Protein AF-A0A060YTN4-F1 (afdb_monomer_lite)

Radius of gyration: 12.41 Å; chains: 1; bounding box: 29×24×32 Å

Structure (mmCIF, N/CA/C/O backbone):
data_AF-A0A060YTN4-F1
#
_entry.id   AF-A0A060YTN4-F1
#
loop_
_atom_site.group_PDB
_atom_site.id
_atom_site.type_symbol
_atom_site.label_atom_id
_atom_site.label_alt_id
_atom_site.label_comp_id
_atom_site.label_asym_id
_atom_site.label_entity_id
_atom_site.label_seq_id
_atom_site.pdbx_PDB_ins_code
_atom_site.Cartn_x
_atom_site.Cartn_y
_atom_site.Cartn_z
_atom_site.occupancy
_atom_site.B_iso_or_equiv
_atom_site.auth_seq_id
_atom_site.auth_comp_id
_atom_site.auth_asym_id
_atom_site.auth_atom_id
_atom_site.pdbx_PDB_model_num
ATOM 1 N N . PHE A 1 1 ? 12.995 9.466 15.508 1.00 37.47 1 PHE A N 1
ATOM 2 C CA . PHE A 1 1 ? 12.566 10.640 14.718 1.00 37.47 1 PHE A CA 1
ATOM 3 C C . PHE A 1 1 ? 11.223 10.347 14.028 1.00 37.47 1 PHE A C 1
ATOM 5 O O . PHE A 1 1 ? 11.044 10.628 12.852 1.00 37.47 1 PHE A O 1
ATOM 12 N N . PHE A 1 2 ? 10.272 9.753 14.763 1.00 33.16 2 PHE A N 1
ATOM 13 C CA . PHE A 1 2 ? 8.894 9.572 14.309 1.00 33.16 2 PHE A CA 1
ATOM 14 C C . PHE A 1 2 ? 8.146 10.831 14.727 1.00 33.16 2 PHE A C 1
ATOM 16 O O . PHE A 1 2 ? 8.118 11.139 15.918 1.00 33.16 2 PHE A O 1
ATOM 23 N N . SER A 1 3 ? 7.645 11.607 13.768 1.00 36.34 3 SER A N 1
ATOM 24 C CA . SER A 1 3 ? 6.854 12.793 14.088 1.00 36.34 3 SER A CA 1
ATOM 25 C C . SER A 1 3 ? 5.634 12.344 14.894 1.00 36.34 3 SER A C 1
ATOM 27 O O . SER A 1 3 ? 4.874 11.481 14.458 1.00 36.34 3 SER A O 1
ATOM 29 N N . SER A 1 4 ? 5.524 12.861 16.113 1.00 40.94 4 SER A N 1
ATOM 30 C CA . SER A 1 4 ? 4.609 12.455 17.180 1.00 40.94 4 SER A CA 1
ATOM 31 C C . SER A 1 4 ? 3.179 12.960 16.966 1.00 40.94 4 SER A C 1
ATOM 33 O O . SER A 1 4 ? 2.549 13.465 17.893 1.00 40.94 4 SER A O 1
ATOM 35 N N . GLU A 1 5 ? 2.662 12.850 15.746 1.00 44.19 5 GLU A N 1
ATOM 36 C CA . GLU A 1 5 ? 1.261 13.123 15.444 1.00 44.19 5 GLU A CA 1
ATOM 37 C C . GLU A 1 5 ? 0.557 11.776 15.283 1.00 44.19 5 GLU A C 1
ATOM 39 O O . GLU A 1 5 ? 0.627 11.124 14.243 1.00 44.19 5 GLU A O 1
ATOM 44 N N . LEU A 1 6 ? -0.070 11.330 16.376 1.00 49.00 6 LEU A N 1
ATOM 45 C CA . LEU A 1 6 ? -0.989 10.196 16.371 1.00 49.00 6 LEU A CA 1
ATOM 46 C C . LEU A 1 6 ? -1.986 10.373 15.214 1.00 49.00 6 LEU A C 1
ATOM 48 O O . LEU A 1 6 ? -2.563 11.461 15.097 1.00 49.00 6 LEU A O 1
ATOM 52 N N . PRO A 1 7 ? -2.222 9.342 14.382 1.00 50.56 7 PRO A N 1
ATOM 53 C CA . PRO A 1 7 ? -3.241 9.416 13.351 1.00 50.56 7 PRO A CA 1
ATOM 54 C C . PRO A 1 7 ? -4.575 9.735 14.028 1.00 50.56 7 PRO A C 1
ATOM 56 O O . PRO A 1 7 ? -5.103 8.958 14.827 1.00 50.56 7 PRO A O 1
ATOM 59 N N . SER A 1 8 ? -5.112 10.922 13.737 1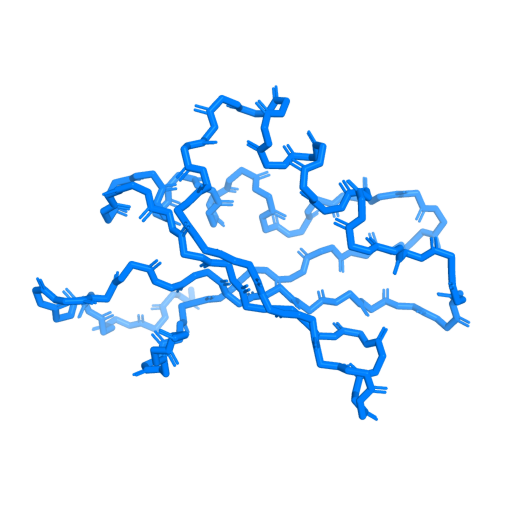.00 47.81 8 SER A N 1
ATOM 60 C CA . SER A 1 8 ? -6.497 11.262 14.043 1.00 47.81 8 SER A CA 1
ATOM 61 C C . SER A 1 8 ? -7.388 10.138 13.511 1.00 47.81 8 SER A C 1
ATOM 63 O O . SER A 1 8 ? -7.041 9.503 12.517 1.00 47.81 8 SER A O 1
ATOM 65 N N . LYS A 1 9 ? -8.513 9.869 14.187 1.00 50.81 9 LYS A N 1
ATOM 66 C CA . LYS A 1 9 ? -9.405 8.686 14.085 1.00 50.81 9 LYS A CA 1
ATOM 67 C C . LYS A 1 9 ? -9.914 8.296 12.671 1.00 50.81 9 LYS A C 1
ATOM 69 O O . LYS A 1 9 ? -10.741 7.403 12.553 1.00 50.81 9 LYS A O 1
ATOM 74 N N . HIS A 1 10 ? -9.429 8.952 11.621 1.00 49.66 10 HIS A N 1
ATOM 75 C CA . HIS A 1 10 ? -9.734 8.779 10.203 1.00 49.66 10 HIS A CA 1
ATOM 76 C C . HIS A 1 10 ? -8.499 8.549 9.300 1.00 49.66 10 HIS A C 1
ATOM 78 O O . HIS A 1 10 ? -8.647 8.470 8.081 1.00 49.66 10 HIS A O 1
ATOM 84 N N . CYS A 1 11 ? -7.280 8.479 9.844 1.00 50.91 11 CYS A N 1
ATOM 85 C CA . CYS A 1 11 ? -6.054 8.412 9.046 1.00 50.91 11 CYS A CA 1
ATOM 86 C C . CYS A 1 11 ? -5.644 6.961 8.753 1.00 50.91 11 CYS A C 1
ATOM 88 O O . CYS A 1 11 ? -4.828 6.383 9.465 1.00 50.91 11 CYS A O 1
ATOM 90 N N . SER A 1 12 ? -6.179 6.390 7.675 1.00 57.22 12 SER A N 1
ATOM 91 C CA . SER A 1 12 ? -5.756 5.085 7.137 1.00 57.22 12 SER A CA 1
ATOM 92 C C . SER A 1 12 ? -4.856 5.231 5.905 1.00 57.22 12 SER A C 1
ATOM 94 O O . SER A 1 12 ? -4.965 4.426 4.986 1.00 57.22 12 SER A O 1
ATOM 96 N N . PHE A 1 13 ? -4.010 6.266 5.830 1.00 62.91 13 PHE A N 1
ATOM 97 C CA . PHE A 1 13 ? -3.275 6.582 4.598 1.00 62.91 13 PHE A CA 1
ATOM 98 C C . PHE A 1 13 ? -1.781 6.348 4.729 1.00 62.91 13 PHE A C 1
ATOM 100 O O . PHE A 1 13 ? -1.094 7.031 5.488 1.00 62.91 13 PHE A O 1
ATOM 107 N N . VAL A 1 14 ? -1.299 5.427 3.909 1.00 63.06 14 VAL A N 1
ATOM 108 C CA . VAL A 1 14 ? 0.100 5.101 3.702 1.00 63.06 14 VAL A CA 1
ATOM 109 C C . VAL A 1 14 ? 0.544 5.764 2.398 1.00 63.06 14 VAL A C 1
ATOM 111 O O . VAL A 1 14 ? 0.029 5.482 1.320 1.00 63.06 14 VAL A O 1
ATOM 114 N N . PHE A 1 15 ? 1.474 6.701 2.496 1.00 66.19 15 PHE A N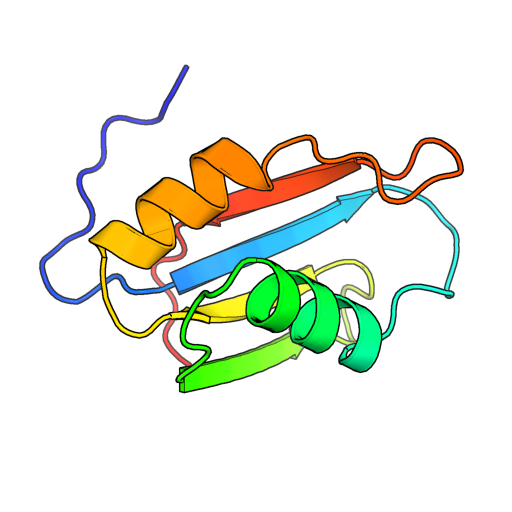 1
ATOM 115 C CA . PHE A 1 15 ? 2.094 7.391 1.376 1.00 66.19 15 PHE A CA 1
ATOM 116 C C . PHE A 1 15 ? 3.448 6.763 1.082 1.00 66.19 15 PHE A C 1
ATOM 118 O O . PHE A 1 15 ? 4.291 6.666 1.975 1.00 66.19 15 PHE A O 1
ATOM 125 N N . VAL A 1 16 ? 3.649 6.346 -0.162 1.00 67.50 16 VAL A N 1
ATOM 126 C CA . VAL A 1 16 ? 4.839 5.619 -0.595 1.00 67.50 16 VAL A CA 1
ATOM 127 C C . VAL A 1 16 ? 5.647 6.497 -1.541 1.00 67.50 16 VAL A C 1
ATOM 129 O O . VAL A 1 16 ? 5.150 6.911 -2.587 1.00 67.50 16 VAL A O 1
ATOM 132 N N . LEU A 1 17 ? 6.891 6.775 -1.157 1.00 62.28 17 LEU A N 1
ATOM 133 C CA . LEU A 1 17 ? 7.904 7.470 -1.943 1.00 62.28 17 LEU A CA 1
ATOM 134 C C . LEU A 1 17 ? 8.955 6.471 -2.412 1.00 62.28 17 LEU A C 1
ATOM 136 O O . LEU A 1 17 ? 9.622 5.845 -1.595 1.00 62.28 17 LEU A O 1
ATOM 140 N N . LEU A 1 18 ? 9.132 6.358 -3.718 1.00 62.00 18 LEU A N 1
ATOM 141 C CA . LEU A 1 18 ? 10.111 5.481 -4.345 1.00 62.00 18 LEU A CA 1
ATOM 142 C C . LEU A 1 18 ? 11.276 6.331 -4.840 1.00 62.00 18 LEU A C 1
ATOM 144 O O . LEU A 1 18 ? 11.149 7.070 -5.815 1.00 62.00 18 LEU A O 1
ATOM 148 N N . SER A 1 19 ? 12.409 6.278 -4.147 1.00 53.19 19 SER A N 1
ATOM 149 C CA . SER A 1 19 ? 13.610 6.965 -4.613 1.00 53.19 19 SER A CA 1
ATOM 150 C C . SER A 1 19 ? 14.439 6.006 -5.443 1.00 53.19 19 SER A C 1
ATOM 152 O O . SER A 1 19 ? 15.075 5.134 -4.871 1.00 53.19 19 SER A O 1
ATOM 154 N N . THR A 1 20 ? 14.414 6.182 -6.762 1.00 46.94 20 THR A N 1
ATOM 155 C CA . THR A 1 20 ? 15.551 6.066 -7.694 1.00 46.94 20 THR A CA 1
ATOM 156 C C . THR A 1 20 ? 15.002 6.235 -9.124 1.00 46.94 20 THR A C 1
ATOM 158 O O . THR A 1 20 ? 13.797 6.141 -9.356 1.00 46.94 20 THR A O 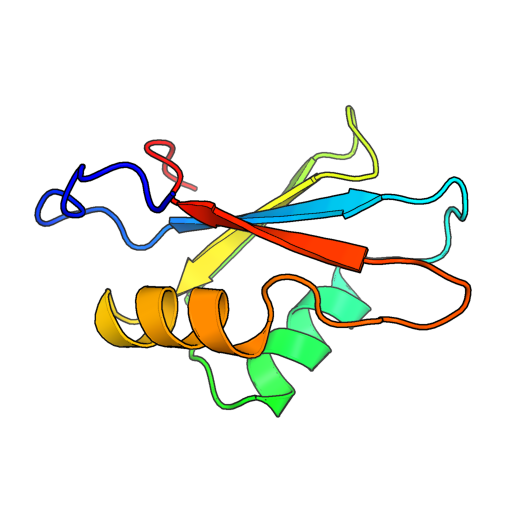1
ATOM 161 N N . ASP A 1 21 ? 15.846 6.640 -10.065 1.00 51.66 21 ASP A N 1
ATOM 162 C CA . ASP A 1 21 ? 15.494 7.120 -11.406 1.00 51.66 21 ASP A CA 1
ATOM 163 C C . ASP A 1 21 ? 15.082 6.027 -12.415 1.00 51.66 21 ASP A C 1
ATOM 165 O O . ASP A 1 21 ? 15.041 6.277 -13.622 1.00 51.66 21 ASP A O 1
ATOM 169 N N . SER A 1 22 ? 14.700 4.839 -11.937 1.00 47.06 22 SER A N 1
ATOM 170 C CA . SER A 1 22 ? 14.173 3.758 -12.771 1.00 47.06 22 SER A CA 1
ATOM 171 C C . SER A 1 22 ? 12.652 3.888 -12.961 1.00 47.06 22 SER A C 1
ATOM 173 O O . SER A 1 22 ? 11.900 3.916 -11.986 1.00 47.06 22 SER A O 1
ATOM 175 N N . PRO A 1 23 ? 12.139 3.909 -14.205 1.00 56.06 23 PRO A N 1
ATOM 176 C CA . PRO A 1 23 ? 10.703 3.983 -14.503 1.00 56.06 23 PRO A CA 1
ATOM 177 C C . PRO A 1 23 ? 9.938 2.673 -14.224 1.00 56.06 23 PRO A C 1
ATOM 179 O O . PRO A 1 23 ? 8.786 2.542 -14.629 1.00 56.06 23 PRO A O 1
ATOM 182 N N . SER A 1 24 ? 10.579 1.693 -13.586 1.00 57.78 24 SER A N 1
ATOM 183 C CA . SER A 1 24 ? 10.133 0.299 -13.543 1.00 57.78 24 SER A CA 1
ATOM 184 C C . SER A 1 24 ? 9.075 0.011 -12.479 1.00 57.78 24 SER A C 1
ATOM 186 O O . SER A 1 24 ? 8.411 -1.018 -12.561 1.00 57.78 24 SER A O 1
ATOM 188 N N . ILE A 1 25 ? 8.916 0.880 -11.474 1.00 68.31 25 ILE A N 1
ATOM 189 C CA . ILE A 1 25 ? 7.984 0.620 -10.371 1.00 68.31 25 ILE A CA 1
ATOM 190 C C . ILE A 1 25 ? 6.580 1.075 -10.767 1.00 68.31 25 ILE A C 1
ATOM 192 O O . ILE A 1 25 ? 6.260 2.264 -10.750 1.00 68.31 25 ILE A O 1
ATOM 196 N N . THR A 1 26 ? 5.757 0.103 -11.150 1.00 72.31 26 THR A N 1
ATOM 197 C CA . THR A 1 26 ? 4.355 0.284 -11.532 1.00 72.31 26 THR A CA 1
ATOM 198 C C . THR A 1 26 ? 3.420 0.109 -10.336 1.00 72.31 26 THR A C 1
ATOM 200 O O . THR A 1 26 ? 3.821 -0.335 -9.255 1.00 72.31 26 THR A O 1
ATOM 203 N N . ASP A 1 27 ? 2.147 0.470 -10.509 1.00 75.81 27 ASP A N 1
ATOM 204 C CA . ASP A 1 27 ? 1.141 0.291 -9.464 1.00 75.81 27 ASP A CA 1
ATOM 205 C C . ASP A 1 27 ? 0.909 -1.178 -9.097 1.00 75.81 27 ASP A C 1
ATOM 207 O O . ASP A 1 27 ? 0.622 -1.466 -7.935 1.00 75.81 27 ASP A O 1
ATOM 211 N N . ASP A 1 28 ? 1.076 -2.093 -10.051 1.00 78.88 28 ASP A N 1
ATOM 212 C CA . ASP A 1 28 ? 0.938 -3.531 -9.820 1.00 78.88 28 ASP A CA 1
ATOM 213 C C . ASP A 1 28 ? 1.966 -4.047 -8.807 1.00 78.88 28 ASP A C 1
ATOM 215 O O . ASP A 1 28 ? 1.589 -4.731 -7.860 1.00 78.88 28 ASP A O 1
ATOM 219 N N . ILE A 1 29 ? 3.233 -3.625 -8.914 1.00 79.50 29 ILE A N 1
ATOM 220 C CA . ILE A 1 29 ? 4.300 -4.031 -7.980 1.00 79.50 29 ILE A CA 1
ATOM 221 C C . ILE A 1 29 ? 3.978 -3.570 -6.557 1.00 79.50 29 ILE A C 1
ATOM 223 O O . ILE A 1 29 ? 4.141 -4.321 -5.598 1.00 79.50 29 ILE A O 1
ATOM 227 N N . LEU A 1 30 ? 3.489 -2.336 -6.404 1.00 79.50 30 LEU A N 1
ATOM 228 C CA . LEU A 1 30 ? 3.087 -1.827 -5.095 1.00 79.50 30 LEU A CA 1
ATOM 229 C C . LEU A 1 30 ? 1.879 -2.592 -4.548 1.00 79.50 30 LEU A C 1
ATOM 231 O O . LEU A 1 30 ? 1.874 -2.962 -3.379 1.00 79.50 30 LEU A O 1
ATOM 235 N N . LYS A 1 31 ? 0.861 -2.868 -5.365 1.00 79.81 31 LYS A N 1
ATOM 236 C CA . LYS A 1 31 ? -0.289 -3.668 -4.921 1.00 79.81 31 LYS A CA 1
ATOM 237 C C . LYS A 1 31 ? 0.132 -5.070 -4.491 1.00 79.81 31 LYS A C 1
ATOM 239 O O . LYS A 1 31 ? -0.304 -5.514 -3.434 1.00 79.81 31 LYS A O 1
ATOM 244 N N . GLU A 1 32 ? 0.990 -5.736 -5.261 1.00 82.69 32 GLU A N 1
ATOM 245 C CA . GLU A 1 32 ? 1.518 -7.062 -4.932 1.00 82.69 32 GLU A CA 1
ATOM 246 C C . GLU A 1 32 ? 2.369 -7.047 -3.662 1.00 82.69 32 GLU A C 1
ATOM 248 O O . GLU A 1 32 ? 2.225 -7.941 -2.836 1.00 82.69 32 GLU A O 1
ATOM 253 N N . LEU A 1 33 ? 3.191 -6.016 -3.445 1.00 83.44 33 LEU A N 1
ATOM 254 C CA . LEU A 1 33 ? 3.996 -5.878 -2.229 1.00 83.44 33 LEU A CA 1
ATOM 255 C C . LEU A 1 33 ? 3.116 -5.762 -0.977 1.00 83.44 33 LEU A C 1
ATOM 257 O O . LEU A 1 33 ? 3.344 -6.453 0.017 1.00 83.44 33 LEU A O 1
ATOM 261 N N . PHE A 1 34 ? 2.090 -4.907 -1.025 1.00 81.25 34 PHE A N 1
ATOM 262 C CA . PHE A 1 34 ? 1.169 -4.707 0.097 1.00 81.25 34 PHE A CA 1
ATOM 263 C C . PHE A 1 34 ? 0.234 -5.910 0.301 1.00 81.25 34 PHE A C 1
ATOM 265 O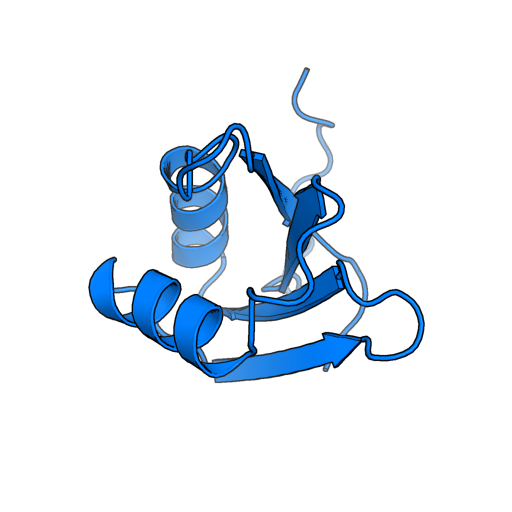 O . PHE A 1 34 ? -0.044 -6.287 1.437 1.00 81.25 34 PHE A O 1
ATOM 272 N N . ALA A 1 35 ? -0.208 -6.565 -0.775 1.00 80.75 35 ALA A N 1
ATOM 273 C CA . ALA A 1 35 ? -0.997 -7.792 -0.683 1.00 80.75 35 ALA A CA 1
ATOM 274 C C . ALA A 1 35 ? -0.163 -8.984 -0.177 1.00 80.75 35 ALA A C 1
ATOM 276 O O . ALA A 1 35 ? -0.633 -9.760 0.652 1.00 80.75 35 ALA A O 1
ATOM 277 N N . GLY A 1 36 ? 1.087 -9.114 -0.632 1.00 81.88 36 GLY A N 1
ATOM 278 C CA . GLY A 1 36 ? 2.015 -10.185 -0.257 1.00 81.88 36 GLY A CA 1
ATOM 279 C C . GLY A 1 36 ? 2.507 -10.097 1.187 1.00 81.88 36 GLY A C 1
ATOM 280 O O . GLY A 1 36 ? 2.860 -11.111 1.780 1.00 81.88 36 GLY A O 1
ATOM 281 N N . THR A 1 37 ? 2.464 -8.905 1.783 1.00 81.88 37 THR A N 1
ATOM 282 C CA . THR A 1 37 ? 2.714 -8.691 3.217 1.00 81.88 37 THR A CA 1
ATOM 283 C C . THR A 1 37 ? 1.485 -8.956 4.092 1.00 81.88 37 THR A C 1
ATOM 285 O O . THR A 1 37 ? 1.596 -8.965 5.315 1.00 81.88 37 THR A O 1
ATOM 288 N N . GLY A 1 38 ? 0.325 -9.237 3.488 1.00 84.12 38 GLY A N 1
ATOM 289 C CA . GLY A 1 38 ? -0.911 -9.555 4.203 1.00 84.12 38 GLY A CA 1
ATOM 290 C C . GLY A 1 38 ? -1.732 -8.334 4.620 1.00 84.12 38 GLY A C 1
ATOM 291 O O . GLY A 1 38 ? -2.646 -8.480 5.430 1.00 84.12 38 GLY A O 1
ATOM 292 N N . TYR A 1 39 ? -1.441 -7.146 4.079 1.00 85.56 39 TYR A N 1
ATOM 293 C CA . TYR A 1 39 ? -2.208 -5.935 4.367 1.00 85.56 39 TYR A CA 1
ATOM 294 C C . TYR A 1 39 ? -3.449 -5.813 3.482 1.00 85.56 39 TYR A C 1
ATOM 296 O O . TYR A 1 39 ? -3.407 -6.016 2.265 1.00 85.56 39 TYR A O 1
ATOM 304 N N . THR A 1 40 ? -4.564 -5.389 4.078 1.00 85.00 40 THR A N 1
ATOM 305 C CA . THR A 1 40 ? -5.809 -5.164 3.338 1.00 85.00 40 THR A CA 1
ATOM 306 C C . THR A 1 40 ? -5.787 -3.810 2.630 1.00 85.00 40 THR A C 1
ATOM 308 O O . THR A 1 40 ? -6.052 -2.776 3.241 1.00 85.00 40 THR A O 1
ATOM 311 N N . VAL A 1 41 ? -5.526 -3.788 1.321 1.00 84.56 41 VAL A N 1
ATOM 312 C CA . VAL A 1 41 ? -5.587 -2.552 0.520 1.00 84.56 41 VAL A CA 1
ATOM 313 C C . VAL A 1 41 ? -7.042 -2.216 0.165 1.00 84.56 41 VAL A C 1
ATOM 315 O O . VAL A 1 41 ? -7.667 -2.892 -0.646 1.00 84.56 41 VAL A O 1
ATOM 318 N N . LYS A 1 42 ? -7.587 -1.146 0.756 1.00 84.25 42 LYS A N 1
ATOM 319 C CA . LYS A 1 42 ? -8.937 -0.622 0.475 1.00 84.25 42 LYS A CA 1
ATOM 320 C C . LYS A 1 42 ? -8.985 0.295 -0.739 1.00 84.25 42 LYS A C 1
ATOM 322 O O . LYS A 1 42 ? -9.947 0.257 -1.500 1.00 84.25 42 LYS A O 1
ATOM 327 N N . ALA A 1 43 ? -7.973 1.137 -0.902 1.00 82.62 43 ALA A N 1
ATOM 3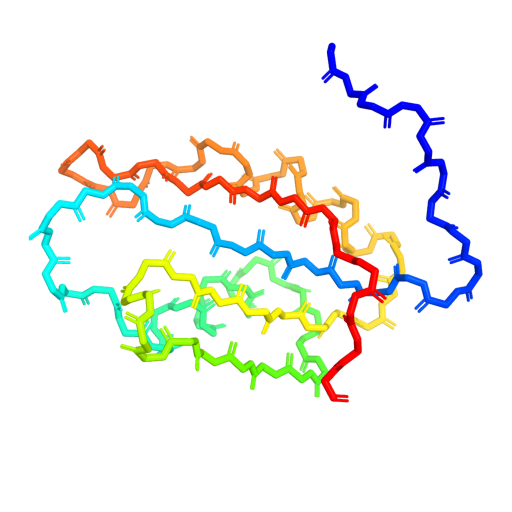28 C CA . ALA A 1 43 ? -7.881 2.056 -2.026 1.00 82.62 43 ALA A CA 1
ATOM 329 C C . ALA A 1 43 ? -6.420 2.289 -2.397 1.00 82.62 43 ALA A C 1
ATOM 331 O O . ALA A 1 43 ? -5.528 2.219 -1.553 1.00 82.62 43 ALA A O 1
ATOM 332 N N . PHE A 1 44 ? -6.176 2.580 -3.667 1.00 83.62 44 PHE A N 1
ATOM 333 C CA . PHE A 1 44 ? -4.840 2.814 -4.191 1.00 83.62 44 PHE A CA 1
ATOM 334 C C . PHE A 1 44 ? -4.897 3.910 -5.255 1.00 83.62 44 PHE A C 1
ATOM 336 O O . PHE A 1 44 ? -5.744 3.870 -6.148 1.00 83.62 44 PHE A O 1
ATOM 343 N N . LYS A 1 45 ? -3.993 4.887 -5.176 1.00 81.56 45 LYS A N 1
ATOM 344 C CA . LYS A 1 45 ? -3.900 6.006 -6.115 1.00 81.56 45 LYS A CA 1
ATOM 345 C C . LYS A 1 45 ? -2.444 6.326 -6.415 1.00 81.56 45 LYS A C 1
ATOM 347 O O . LYS A 1 45 ? -1.707 6.775 -5.543 1.00 81.56 45 LYS A O 1
ATOM 352 N N . PHE A 1 46 ? -2.048 6.151 -7.669 1.00 79.44 46 PHE A N 1
ATOM 353 C CA . PHE A 1 46 ? -0.709 6.498 -8.138 1.00 79.44 46 PHE A CA 1
ATOM 354 C C . PHE A 1 46 ? -0.661 7.943 -8.646 1.00 79.44 46 PHE A C 1
ATOM 356 O O . PHE A 1 46 ? -1.526 8.361 -9.422 1.00 79.44 46 PHE A O 1
ATOM 363 N N . PHE A 1 47 ? 0.352 8.715 -8.251 1.00 75.00 47 PHE A N 1
ATOM 364 C CA . PHE A 1 47 ? 0.559 10.067 -8.764 1.00 75.00 47 PHE A CA 1
ATOM 365 C C . PHE A 1 47 ? 1.492 10.021 -9.975 1.00 75.00 47 PHE A C 1
ATOM 367 O O . PHE A 1 47 ? 2.709 10.046 -9.855 1.00 75.00 47 PHE A O 1
ATOM 374 N N . GLN A 1 48 ? 0.920 10.009 -11.181 1.00 64.62 48 GLN A N 1
ATOM 375 C CA . GLN A 1 48 ? 1.709 10.001 -12.425 1.00 64.62 48 GLN A CA 1
ATOM 376 C C . GLN A 1 48 ? 2.527 11.288 -12.642 1.00 64.62 48 GLN A C 1
ATOM 378 O O . GLN A 1 48 ? 3.512 11.274 -13.380 1.00 64.62 48 GLN A O 1
ATOM 383 N N . LYS A 1 49 ? 2.120 12.400 -12.009 1.00 65.94 49 LYS A N 1
ATOM 384 C CA . LYS A 1 49 ? 2.811 13.699 -12.081 1.00 65.94 49 LYS A CA 1
ATOM 385 C C . LYS A 1 49 ? 4.181 13.647 -11.403 1.00 65.94 49 LYS A C 1
ATOM 387 O O . LYS A 1 49 ? 5.159 14.135 -11.955 1.00 65.94 49 LYS A O 1
ATOM 392 N N . ASP A 1 50 ? 4.233 12.984 -10.256 1.00 62.47 50 ASP A N 1
ATOM 393 C CA . ASP A 1 50 ? 5.427 12.741 -9.467 1.00 62.47 50 ASP A CA 1
ATOM 394 C C . ASP A 1 50 ? 5.643 11.231 -9.479 1.00 62.47 50 ASP A C 1
ATOM 396 O O . ASP A 1 50 ? 5.340 10.599 -8.475 1.00 62.47 50 ASP A O 1
ATOM 400 N N . ARG A 1 51 ? 6.093 10.657 -10.618 1.00 63.31 51 ARG A N 1
ATOM 401 C CA . ARG A 1 51 ? 6.225 9.205 -10.964 1.00 63.31 51 ARG A CA 1
ATOM 402 C C . ARG A 1 51 ? 6.881 8.274 -9.913 1.00 63.31 51 ARG A C 1
ATOM 404 O O . ARG A 1 51 ? 7.179 7.123 -10.193 1.00 63.31 51 ARG A O 1
ATOM 411 N N . LYS A 1 52 ? 7.142 8.791 -8.723 1.00 70.00 52 LYS A N 1
ATOM 412 C CA . LYS A 1 52 ? 7.766 8.221 -7.541 1.00 70.00 52 LYS A CA 1
ATOM 413 C C . LYS A 1 52 ? 6.803 8.176 -6.334 1.00 70.00 52 LYS A C 1
ATOM 415 O O . LYS A 1 52 ? 7.241 7.809 -5.251 1.00 70.00 52 LYS A O 1
ATOM 420 N N . MET A 1 53 ? 5.534 8.583 -6.474 1.00 78.38 53 MET A N 1
ATOM 421 C CA . MET A 1 53 ? 4.579 8.738 -5.366 1.00 78.38 53 MET A CA 1
ATOM 422 C C . MET A 1 53 ? 3.287 7.934 -5.560 1.00 78.38 53 MET A C 1
ATOM 424 O O . MET A 1 53 ? 2.619 8.031 -6.591 1.00 78.38 53 MET A O 1
ATOM 428 N N . ALA A 1 54 ? 2.866 7.230 -4.510 1.00 81.12 54 ALA A N 1
ATOM 429 C CA . ALA A 1 54 ? 1.567 6.568 -4.438 1.00 81.12 54 ALA A CA 1
ATOM 430 C C . ALA A 1 54 ? 0.899 6.786 -3.075 1.00 81.12 54 ALA A C 1
ATOM 432 O O . ALA A 1 54 ? 1.562 6.950 -2.051 1.00 81.12 54 ALA A O 1
ATOM 433 N N . LEU A 1 55 ? -0.429 6.773 -3.070 1.00 83.06 55 LEU A N 1
ATOM 434 C CA . LEU A 1 55 ? -1.261 6.793 -1.878 1.00 83.06 55 LEU A CA 1
ATOM 435 C C . LEU A 1 55 ? -1.988 5.456 -1.779 1.00 83.06 55 LEU A C 1
ATOM 437 O O . LEU A 1 55 ? -2.598 5.000 -2.745 1.00 83.06 55 LEU A O 1
ATOM 441 N N . ILE A 1 56 ? -1.918 4.838 -0.609 1.00 82.38 56 ILE A N 1
ATOM 442 C CA . ILE A 1 56 ? -2.505 3.535 -0.327 1.00 82.38 56 ILE A CA 1
ATOM 443 C C . ILE A 1 56 ? -3.340 3.674 0.933 1.00 82.38 56 ILE A C 1
ATOM 445 O O . ILE A 1 56 ? -2.883 4.200 1.947 1.00 82.38 56 ILE A O 1
ATOM 449 N N . GLN A 1 57 ? -4.584 3.226 0.859 1.00 83.19 57 GLN A N 1
ATOM 450 C CA . GLN A 1 57 ? -5.480 3.168 1.994 1.00 83.19 57 GLN A CA 1
ATOM 451 C C . GLN A 1 57 ? -5.564 1.732 2.482 1.00 83.19 57 GLN A C 1
ATOM 453 O O . GLN A 1 57 ? -5.955 0.852 1.716 1.00 83.19 57 GLN A O 1
ATOM 458 N N . LEU A 1 58 ? -5.221 1.509 3.748 1.00 84.12 58 LEU A N 1
ATOM 459 C CA . LEU A 1 58 ? -5.320 0.190 4.368 1.00 84.12 58 LEU A CA 1
ATOM 460 C C . LEU A 1 58 ? -6.630 0.008 5.140 1.00 84.12 58 LEU A C 1
ATOM 462 O O . LEU A 1 58 ? -7.410 0.949 5.327 1.00 84.12 58 LEU A O 1
ATOM 466 N N . GLY A 1 59 ? -6.901 -1.233 5.534 1.00 78.81 59 GLY A N 1
ATOM 467 C CA . GLY A 1 59 ? -8.118 -1.657 6.208 1.00 78.81 59 GLY A CA 1
ATOM 468 C C . GLY A 1 59 ? -8.280 -1.030 7.585 1.00 78.81 59 GLY A C 1
ATOM 469 O O . GLY A 1 59 ? -9.396 -0.604 7.915 1.00 78.81 59 GLY A O 1
ATOM 470 N N . SER A 1 60 ? -7.180 -0.914 8.329 1.00 81.31 60 SER A N 1
ATOM 471 C CA . SER A 1 60 ? -7.124 -0.297 9.653 1.00 81.31 60 SER A CA 1
ATOM 472 C C . SER A 1 60 ? -5.878 0.573 9.871 1.00 81.31 60 SER A C 1
ATOM 474 O O . SER A 1 60 ? -4.964 0.634 9.046 1.00 81.31 60 SER A O 1
ATOM 476 N N . VAL A 1 61 ? -5.859 1.298 10.993 1.00 80.12 61 VAL A N 1
ATOM 477 C CA . VAL A 1 61 ? -4.701 2.109 11.404 1.00 80.12 61 VAL A CA 1
ATOM 478 C C . VAL A 1 61 ? -3.543 1.208 11.835 1.00 80.12 61 VAL A C 1
ATOM 480 O O . VAL A 1 61 ? -2.390 1.520 11.563 1.00 80.12 61 VAL A O 1
ATOM 483 N N . GLU A 1 62 ? -3.840 0.076 12.469 1.00 84.31 62 GLU A N 1
ATOM 484 C CA . GLU A 1 62 ? -2.856 -0.910 12.916 1.00 84.31 62 GLU A CA 1
ATOM 485 C C . GLU A 1 62 ? -2.092 -1.500 11.729 1.00 84.31 62 GLU A C 1
ATOM 487 O O . GLU A 1 62 ? -0.864 -1.541 11.764 1.00 84.31 62 GLU A O 1
ATOM 492 N N . GLU A 1 63 ? -2.800 -1.866 10.653 1.00 83.75 63 GLU A N 1
ATOM 493 C CA . GLU A 1 63 ? -2.177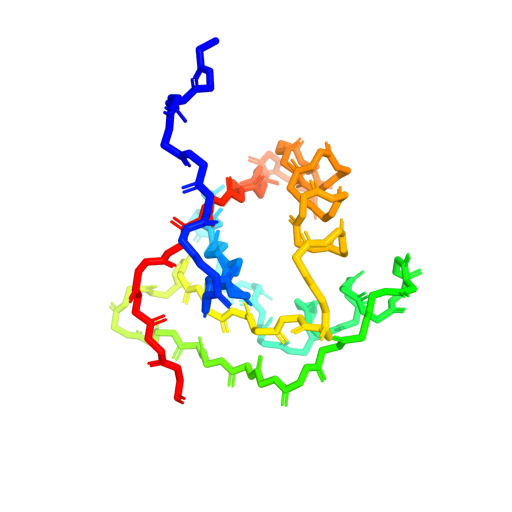 -2.290 9.393 1.00 83.75 63 GLU A CA 1
ATOM 494 C C . GLU A 1 63 ? -1.294 -1.180 8.810 1.00 83.75 63 GLU A C 1
ATOM 496 O O . GLU A 1 63 ? -0.192 -1.447 8.349 1.00 83.75 63 GLU A O 1
ATOM 501 N N . ALA A 1 64 ? -1.734 0.081 8.870 1.00 80.38 64 ALA A N 1
ATOM 502 C CA . ALA A 1 64 ? -0.961 1.218 8.366 1.00 80.38 64 ALA A CA 1
ATOM 503 C C . ALA A 1 64 ? 0.307 1.501 9.180 1.00 80.38 64 ALA A C 1
ATOM 505 O O . ALA A 1 64 ? 1.329 1.862 8.600 1.00 80.38 64 ALA A O 1
ATOM 506 N N . ILE A 1 65 ? 0.267 1.304 10.499 1.00 83.44 65 ILE A N 1
ATOM 507 C CA . ILE A 1 65 ? 1.449 1.389 11.364 1.00 83.44 65 ILE A CA 1
ATOM 508 C C . ILE A 1 65 ? 2.411 0.242 11.061 1.00 83.44 65 ILE A C 1
ATOM 510 O O . ILE A 1 65 ? 3.595 0.502 10.873 1.00 83.44 65 ILE A O 1
ATOM 514 N N . GLN A 1 66 ? 1.917 -0.996 10.981 1.00 85.12 66 GLN A N 1
ATOM 515 C CA . GLN A 1 66 ? 2.747 -2.165 10.671 1.00 85.12 66 GLN A CA 1
ATOM 516 C C . GLN A 1 66 ? 3.387 -2.048 9.288 1.00 85.12 66 GLN A C 1
ATOM 518 O O . GLN A 1 66 ? 4.603 -2.152 9.173 1.00 85.12 66 GLN A O 1
ATOM 523 N N . ALA A 1 67 ? 2.616 -1.672 8.265 1.00 82.88 67 ALA A N 1
ATOM 524 C CA . ALA A 1 67 ? 3.136 -1.458 6.919 1.00 82.88 67 ALA A CA 1
ATOM 525 C C . ALA A 1 67 ? 4.241 -0.398 6.898 1.00 82.88 67 ALA A C 1
ATOM 527 O O . ALA A 1 67 ? 5.226 -0.527 6.181 1.00 82.88 67 ALA A O 1
ATOM 528 N N . LEU A 1 68 ? 4.112 0.651 7.706 1.00 82.75 68 LEU A N 1
ATOM 529 C CA . LEU A 1 68 ? 5.142 1.668 7.832 1.00 82.75 68 LEU A CA 1
ATOM 530 C C . LEU A 1 68 ? 6.355 1.211 8.665 1.00 82.75 68 LEU A C 1
ATOM 532 O O . LEU A 1 68 ? 7.422 1.782 8.498 1.00 82.75 68 LEU A O 1
ATOM 536 N N . ILE A 1 69 ? 6.256 0.199 9.519 1.00 84.69 69 ILE A N 1
ATOM 537 C CA . ILE A 1 69 ? 7.427 -0.383 10.195 1.00 84.69 69 ILE A CA 1
ATOM 538 C C . ILE A 1 69 ? 8.144 -1.360 9.255 1.00 84.69 69 ILE A C 1
ATOM 540 O O . ILE A 1 69 ? 9.362 -1.286 9.117 1.00 84.69 69 ILE A O 1
ATOM 544 N N . ASP A 1 70 ? 7.387 -2.215 8.571 1.00 84.12 70 ASP A N 1
ATOM 545 C CA . ASP A 1 70 ? 7.917 -3.317 7.765 1.00 84.12 70 ASP A CA 1
ATOM 546 C C . ASP A 1 70 ? 8.425 -2.873 6.392 1.00 84.12 70 ASP A C 1
ATOM 548 O O . ASP A 1 70 ? 9.430 -3.383 5.893 1.00 84.12 70 ASP A O 1
ATOM 552 N N . LEU A 1 71 ? 7.721 -1.932 5.756 1.00 81.88 71 LEU A N 1
ATOM 553 C CA . LEU A 1 71 ? 8.018 -1.502 4.390 1.00 81.88 71 LEU A CA 1
ATOM 554 C C . LEU A 1 71 ? 8.854 -0.217 4.350 1.00 81.88 71 LEU A C 1
ATOM 556 O O . LEU A 1 71 ? 9.388 0.140 3.299 1.00 81.88 71 LEU A O 1
ATOM 560 N N . HIS A 1 72 ? 8.988 0.507 5.466 1.00 81.31 72 HIS A N 1
ATOM 561 C CA . HIS A 1 72 ? 9.835 1.696 5.486 1.00 81.31 72 HIS A CA 1
ATOM 562 C C . HIS A 1 72 ? 11.306 1.305 5.383 1.00 81.31 72 HIS A C 1
ATOM 564 O O . HIS A 1 72 ? 11.818 0.521 6.174 1.00 81.31 72 HIS A O 1
ATOM 570 N N . ASN A 1 73 ? 11.987 1.900 4.406 1.00 75.81 73 ASN A N 1
ATOM 571 C CA . ASN A 1 73 ? 13.343 1.559 3.999 1.00 75.81 73 ASN A CA 1
ATOM 572 C C . ASN A 1 73 ? 13.485 0.131 3.441 1.00 75.81 73 ASN A C 1
ATOM 574 O O . ASN A 1 73 ? 14.592 -0.405 3.403 1.00 75.81 73 ASN A O 1
ATOM 578 N N . HIS A 1 74 ? 12.383 -0.478 2.988 1.00 77.56 74 HIS A N 1
ATOM 579 C CA . HIS A 1 74 ? 12.441 -1.743 2.268 1.00 77.56 74 HIS A CA 1
ATOM 580 C C . HIS A 1 74 ? 13.177 -1.541 0.941 1.00 77.56 74 HIS A C 1
ATOM 582 O O . HIS A 1 74 ? 12.887 -0.595 0.200 1.00 77.56 74 HIS A O 1
ATOM 588 N N . ASP A 1 75 ? 14.153 -2.404 0.678 1.00 73.69 75 ASP A N 1
ATOM 589 C CA . ASP A 1 75 ? 14.930 -2.390 -0.555 1.00 73.69 75 ASP A CA 1
ATOM 590 C C . ASP A 1 75 ? 14.165 -3.163 -1.630 1.00 73.69 75 ASP A C 1
ATOM 592 O O . ASP A 1 75 ? 13.923 -4.361 -1.495 1.00 73.69 75 ASP A O 1
ATOM 596 N N . LEU A 1 76 ? 13.760 -2.463 -2.687 1.00 70.56 76 LEU A N 1
ATOM 597 C CA . LEU A 1 76 ? 13.100 -3.063 -3.848 1.00 70.56 76 LEU A CA 1
ATOM 598 C C . LEU A 1 76 ? 14.103 -3.520 -4.921 1.00 70.56 76 LEU A C 1
ATOM 600 O O . LEU A 1 76 ? 13.699 -3.897 -6.020 1.00 70.56 76 LEU A O 1
ATOM 604 N N . GLY A 1 77 ? 15.400 -3.504 -4.603 1.00 65.44 77 GLY A N 1
ATOM 605 C CA . GLY A 1 77 ? 16.503 -3.793 -5.510 1.00 65.44 77 GLY A CA 1
ATOM 606 C C . GLY A 1 77 ? 17.115 -2.521 -6.096 1.00 65.44 77 GLY A C 1
ATOM 607 O O . GLY A 1 77 ? 16.509 -1.453 -6.101 1.00 65.44 77 GLY A O 1
ATOM 608 N N . GLU A 1 78 ? 18.346 -2.620 -6.606 1.00 65.06 78 GLU A N 1
ATOM 609 C CA . GLU A 1 78 ? 19.048 -1.529 -7.310 1.00 65.06 78 GLU A CA 1
ATOM 610 C C . GLU A 1 78 ? 19.158 -0.196 -6.519 1.00 65.06 78 GLU A C 1
ATOM 612 O O . GLU A 1 78 ? 19.144 0.879 -7.112 1.00 65.06 78 GLU A O 1
ATOM 617 N N . ASN A 1 79 ? 19.291 -0.246 -5.183 1.00 62.25 79 ASN A N 1
ATOM 618 C CA . ASN A 1 79 ? 19.295 0.918 -4.270 1.00 62.25 79 ASN A CA 1
ATOM 619 C C . ASN A 1 79 ? 17.977 1.720 -4.241 1.00 62.25 79 ASN A C 1
ATOM 621 O O . ASN A 1 79 ? 17.968 2.901 -3.878 1.00 62.25 79 ASN A O 1
ATOM 625 N N . HIS A 1 80 ? 16.855 1.098 -4.611 1.00 71.81 80 HIS A N 1
ATOM 626 C CA . HIS A 1 80 ? 15.538 1.713 -4.497 1.00 71.81 80 HIS A CA 1
ATOM 627 C C . HIS A 1 80 ? 14.992 1.499 -3.090 1.00 71.81 80 HIS A C 1
ATOM 629 O O . HIS A 1 80 ? 14.495 0.423 -2.755 1.00 71.81 80 HIS A O 1
ATOM 635 N N . HIS A 1 81 ? 15.031 2.546 -2.270 1.00 72.38 81 HIS A N 1
ATOM 636 C CA . HIS A 1 81 ? 14.430 2.495 -0.943 1.00 72.38 81 HIS A CA 1
ATOM 637 C C . HIS A 1 81 ? 12.996 3.000 -0.979 1.00 72.38 81 HIS A C 1
ATOM 639 O O . HIS A 1 81 ? 12.704 4.110 -1.446 1.00 72.38 81 HIS A O 1
ATOM 645 N N . LEU A 1 82 ? 12.103 2.180 -0.439 1.00 78.31 82 LEU A N 1
ATOM 646 C CA . LEU A 1 82 ? 10.712 2.533 -0.266 1.00 78.31 82 LEU A CA 1
ATOM 647 C C . LEU A 1 82 ? 10.558 3.367 1.009 1.00 78.31 82 LEU A C 1
ATOM 649 O O . LEU A 1 82 ? 10.850 2.930 2.118 1.00 78.31 82 LEU A O 1
ATOM 653 N N . ARG A 1 83 ? 10.098 4.607 0.870 1.00 80.81 83 ARG A N 1
ATOM 654 C CA . ARG A 1 83 ? 9.857 5.506 1.996 1.00 80.81 83 ARG A CA 1
ATOM 655 C C . ARG A 1 83 ? 8.364 5.587 2.263 1.00 80.81 83 ARG A C 1
ATOM 657 O O . ARG A 1 83 ? 7.620 6.230 1.527 1.00 80.81 83 ARG A O 1
ATOM 664 N N . VAL A 1 84 ? 7.950 4.971 3.362 1.00 80.25 84 VAL A N 1
ATOM 665 C CA . VAL A 1 84 ? 6.565 5.011 3.833 1.00 80.25 84 VAL A CA 1
ATOM 666 C C . VAL A 1 84 ? 6.347 6.174 4.793 1.00 80.25 84 VAL A C 1
ATOM 668 O O . VAL A 1 84 ? 7.204 6.462 5.631 1.00 80.25 84 VAL A O 1
ATOM 671 N N . SER A 1 85 ? 5.220 6.873 4.690 1.00 81.56 85 SER A N 1
ATOM 672 C CA . SER A 1 85 ? 4.808 7.935 5.617 1.00 81.56 85 SER A CA 1
ATOM 673 C C . SER A 1 85 ? 3.287 7.999 5.739 1.00 81.56 85 SER A C 1
ATOM 675 O O . SER A 1 85 ? 2.580 7.572 4.834 1.00 81.56 85 SER A O 1
ATOM 677 N N . PHE A 1 86 ? 2.761 8.559 6.827 1.00 81.00 86 PHE A N 1
ATOM 678 C CA . PHE A 1 86 ? 1.324 8.821 6.924 1.00 81.00 86 PHE A CA 1
ATOM 679 C C . PHE A 1 86 ? 0.923 10.052 6.107 1.00 81.00 86 PHE A C 1
ATOM 681 O O . PHE A 1 86 ? 1.665 11.034 6.046 1.00 81.00 86 PHE A O 1
ATOM 688 N N . SER A 1 87 ? -0.271 10.021 5.515 1.00 75.81 87 SER A N 1
ATOM 689 C CA . SER A 1 87 ? -0.865 11.175 4.831 1.00 75.81 87 SER A CA 1
ATOM 690 C C . SER A 1 87 ? -2.162 11.624 5.500 1.00 75.81 87 SER A C 1
ATOM 692 O O . SER A 1 87 ? -2.923 10.817 6.024 1.00 75.81 87 SER A O 1
ATOM 694 N N . LYS A 1 88 ? -2.430 12.934 5.450 1.00 70.50 88 LYS A N 1
ATOM 695 C CA . LYS A 1 88 ? -3.722 13.529 5.842 1.00 70.50 88 LYS A CA 1
ATOM 696 C C . LYS A 1 88 ? -4.737 13.545 4.687 1.00 70.50 88 LYS A C 1
ATOM 698 O O . LYS A 1 88 ? -5.883 13.926 4.894 1.00 70.50 88 LYS A O 1
ATOM 703 N N . SER A 1 89 ? -4.313 13.186 3.471 1.00 62.97 89 SER A N 1
ATOM 704 C CA . SER A 1 89 ? -5.157 13.217 2.268 1.00 62.97 89 SER A CA 1
ATOM 705 C C . SER A 1 89 ? -5.931 11.914 2.100 1.00 62.97 89 SER A C 1
ATOM 707 O O . SER A 1 89 ? -5.343 10.843 2.224 1.00 62.97 89 SER A O 1
ATOM 709 N N . THR A 1 90 ? -7.214 12.017 1.755 1.00 61.78 90 THR A N 1
ATOM 710 C CA . THR A 1 90 ? -8.088 10.875 1.453 1.00 61.78 90 THR A CA 1
ATOM 711 C C . THR A 1 90 ? -8.084 10.555 -0.048 1.00 61.78 90 THR A C 1
ATOM 713 O O . THR A 1 90 ? -7.921 11.466 -0.867 1.00 61.78 90 THR A O 1
ATOM 716 N N . ILE A 1 91 ? -8.247 9.275 -0.408 1.00 67.06 91 ILE A N 1
ATOM 717 C CA . ILE A 1 91 ? -8.532 8.837 -1.791 1.00 67.06 91 ILE A CA 1
ATOM 718 C C . ILE A 1 91 ? -10.027 8.946 -2.054 1.00 67.06 91 ILE A C 1
ATOM 720 O O . ILE A 1 91 ? -10.796 8.590 -1.135 1.00 67.06 91 ILE A O 1
#

Foldseek 3Di:
DAPPDDPDPPFQKKKKFKDDDDLPDDPVNVVCVCVVVVWAFPDKAQDVVRSRIIITGTPDVVSLVVCQVVQQQDDPDPPIGIHIDTDPDDD

InterPro domains:
  IPR000504 RNA recognition motif domain [PS50102] (1-89)
  IPR012677 Nucleotide-binding alpha-beta plait domain superfamily [G3DSA:3.30.70.330] (7-91)
  IPR035979 RNA-binding domain superfamily [SSF54928] (22-89)

Sequence (91 aa):
FFSSELPSKHCSFVFVLLSTDSPSITDDILKELFAGTGYTVKAFKFFQKDRKMALIQLGSVEEAIQALIDLHNHDLGENHHLRVSFSKSTI

Organism: Oncorhynchus mykiss (NCBI:txid8022)

pLDDT: mean 70.82, std 13.67, range [33.16, 85.56]

Secondary structure (DSSP, 8-state):
--------TT--EEEEEEESS-TT--HHHHHHHHHHTT--EEEEEEESTTTTEEEEEESSHHHHHHHHHHSTTEE-STT-EEEEEE-S---